Protein AF-A0A2V6ZTJ9-F1 (afdb_monomer)

pLDDT: mean 88.62, std 9.5, range [50.97, 97.69]

Mean predicted aligned error: 5.66 Å

Radius of gyration: 17.76 Å; Cα contacts (8 Å, |Δi|>4): 75; chains: 1; bounding box: 36×32×48 Å

Foldseek 3Di:
DPCVVVVVVVVVVVVVVVLVVVLVCLLVVHCVVVVVVVVVVVVVPDDVVCVVVVVVLLVCLACVNLVVVLVVVLVVCVVVVNPCSVCSVVLVVVLVVVQVCSQVNSQHADPVRDTRPPDDSSVSSVVSRD

Solvent-accessible surface area (backbone atoms only — not comparable to full-atom values): 7240 Å² total; per-residue (Å²): 136,78,60,61,64,57,55,50,49,51,50,51,51,53,51,51,52,51,51,50,52,51,45,52,37,49,50,70,55,57,61,51,68,56,57,48,50,54,51,49,54,55,59,76,64,66,52,80,82,50,48,64,56,54,51,52,53,51,52,56,31,22,69,85,43,46,49,57,51,50,53,49,51,39,51,51,30,50,76,69,68,39,80,66,35,79,47,50,64,56,50,53,51,50,52,49,50,54,49,53,49,43,22,63,74,35,46,26,69,31,101,80,74,44,70,46,47,37,67,51,67,41,59,54,50,41,68,73,70,110

Secondary structure (DSSP, 8-state):
--SHHHHHHHHHHHHHHHHHHHHHHHHTTTTHHHHHHHHHHHHHT--GGGHHHHHHHHHHTSHHHHHHHHHHHHHHHHHTT-GGGGTHHHHHHHHHHHHHHHHHHH-PPPTTS-S--SS-HHHHHHHHH-

Structure (mmCI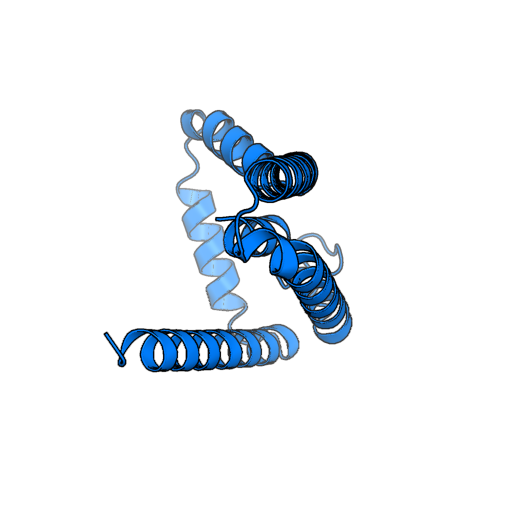F, N/CA/C/O backbone):
data_AF-A0A2V6ZTJ9-F1
#
_entry.id   AF-A0A2V6ZTJ9-F1
#
loop_
_atom_site.group_PDB
_atom_site.id
_atom_site.type_symbol
_atom_site.label_atom_id
_atom_site.label_alt_id
_atom_site.label_comp_id
_atom_site.label_asym_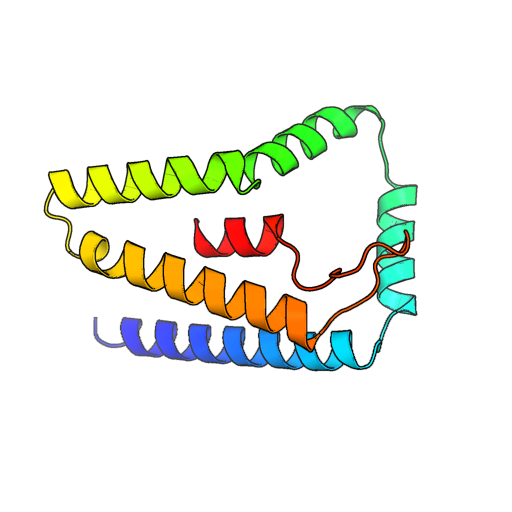id
_atom_site.label_entity_id
_atom_site.label_seq_id
_atom_site.pdbx_PDB_ins_code
_atom_site.Cartn_x
_atom_site.Cartn_y
_atom_site.Cartn_z
_atom_site.occupancy
_atom_site.B_iso_or_equiv
_atom_site.auth_seq_id
_atom_site.auth_comp_id
_atom_site.auth_asym_id
_atom_site.auth_atom_id
_atom_site.pdbx_PDB_model_num
ATOM 1 N N . MET A 1 1 ? -21.349 -17.148 16.812 1.00 50.97 1 MET A N 1
ATOM 2 C CA . MET A 1 1 ? -20.457 -16.140 16.182 1.00 50.97 1 MET A CA 1
ATOM 3 C C . MET A 1 1 ? -18.964 -16.328 16.542 1.00 50.97 1 MET A C 1
ATOM 5 O O . MET A 1 1 ? -18.275 -15.349 16.782 1.00 50.97 1 MET A O 1
ATOM 9 N N . ARG A 1 2 ? -18.419 -17.562 16.563 1.00 57.84 2 ARG A N 1
ATOM 10 C CA . ARG A 1 2 ? -17.002 -17.839 16.929 1.00 57.84 2 ARG A CA 1
ATOM 11 C C . ARG A 1 2 ? -16.065 -18.136 15.739 1.00 57.84 2 ARG A C 1
ATOM 13 O O . ARG A 1 2 ? -14.862 -18.226 15.940 1.00 57.84 2 ARG A O 1
ATOM 20 N N . ALA A 1 3 ? -16.592 -18.258 14.518 1.00 59.62 3 ALA A N 1
ATOM 21 C CA . ALA A 1 3 ? -15.801 -18.550 13.312 1.00 59.62 3 ALA A CA 1
ATOM 22 C C . ALA A 1 3 ? -15.144 -17.305 12.676 1.00 59.62 3 ALA A C 1
ATOM 24 O O . ALA A 1 3 ? -14.142 -17.421 11.978 1.00 59.62 3 ALA A O 1
ATOM 25 N N . LEU A 1 4 ? -15.679 -16.111 12.957 1.00 69.50 4 LEU A N 1
ATOM 26 C CA . LEU A 1 4 ? -15.205 -14.838 12.409 1.00 69.50 4 LEU A CA 1
ATOM 27 C C . LEU A 1 4 ? -13.710 -14.539 12.681 1.00 69.50 4 LEU A C 1
ATOM 29 O O . LEU A 1 4 ? -13.026 -14.159 11.736 1.00 69.50 4 LEU A O 1
ATOM 33 N N . PRO A 1 5 ? -13.153 -14.741 13.897 1.00 81.19 5 PRO A N 1
ATOM 34 C CA . PRO A 1 5 ? -11.735 -14.464 14.135 1.00 81.19 5 PRO A CA 1
ATOM 35 C C . PRO A 1 5 ? -10.804 -15.419 13.381 1.00 81.19 5 PRO A C 1
ATOM 37 O O . PRO A 1 5 ? -9.777 -14.982 12.877 1.00 81.19 5 PRO A O 1
ATOM 40 N N . TRP A 1 6 ? -11.163 -16.699 13.248 1.00 87.56 6 TRP A N 1
ATOM 41 C CA . TRP A 1 6 ? -10.330 -17.681 12.546 1.00 87.56 6 TRP A CA 1
ATOM 42 C C . TRP A 1 6 ? -10.299 -17.449 11.040 1.00 87.56 6 TRP A C 1
ATOM 44 O O . TRP A 1 6 ? -9.234 -17.544 10.440 1.00 87.56 6 TRP A O 1
ATOM 54 N N . ALA A 1 7 ? -11.435 -17.082 10.443 1.00 91.12 7 ALA A N 1
ATOM 55 C CA . ALA A 1 7 ? -11.490 -16.716 9.031 1.00 91.12 7 ALA A CA 1
ATOM 56 C C . ALA A 1 7 ? -10.644 -15.466 8.735 1.00 91.12 7 ALA A C 1
ATOM 58 O O . ALA A 1 7 ? -9.897 -15.448 7.760 1.00 91.12 7 ALA A O 1
ATOM 59 N N . ILE A 1 8 ? -10.709 -14.448 9.605 1.00 90.19 8 ILE A N 1
ATOM 60 C CA . ILE A 1 8 ? -9.895 -13.230 9.479 1.00 90.19 8 ILE A CA 1
ATOM 61 C C . ILE A 1 8 ? -8.406 -13.553 9.624 1.00 90.19 8 ILE A C 1
ATOM 63 O O . ILE A 1 8 ? -7.606 -13.083 8.821 1.00 90.19 8 ILE A O 1
ATOM 67 N N . LEU A 1 9 ? -8.029 -14.363 10.617 1.00 92.00 9 LEU A N 1
ATOM 68 C CA . LEU A 1 9 ? -6.637 -14.770 10.814 1.00 92.00 9 LEU A CA 1
ATOM 69 C C . LEU A 1 9 ? -6.118 -15.575 9.626 1.00 92.00 9 LEU A C 1
ATOM 71 O O . LEU A 1 9 ? -5.048 -15.266 9.119 1.00 92.00 9 LEU A O 1
ATOM 75 N N . PHE A 1 10 ? -6.890 -16.550 9.145 1.00 94.50 10 PHE A N 1
ATOM 76 C CA . PHE A 1 10 ? -6.528 -17.336 7.972 1.00 94.50 10 PHE A CA 1
ATOM 77 C C . PHE A 1 10 ? -6.318 -16.444 6.747 1.00 94.50 10 PHE A C 1
ATOM 79 O O . PHE A 1 10 ? -5.275 -16.527 6.103 1.00 94.50 10 PHE A O 1
ATOM 86 N N . LEU A 1 11 ? -7.261 -15.538 6.464 1.00 94.50 11 LEU A N 1
ATOM 87 C CA . LEU A 1 11 ? -7.134 -14.594 5.357 1.00 94.50 11 LEU A CA 1
ATOM 88 C C . LEU A 1 11 ? -5.904 -13.694 5.523 1.00 94.50 11 LEU A C 1
ATOM 90 O O . LEU A 1 11 ? -5.146 -13.519 4.573 1.00 94.50 11 LEU A O 1
ATOM 94 N N . ALA A 1 12 ? -5.664 -13.165 6.725 1.00 92.31 12 ALA A N 1
ATOM 95 C CA . ALA A 1 12 ? -4.490 -12.348 7.013 1.00 92.31 12 ALA A CA 1
ATOM 96 C C . ALA A 1 12 ? -3.185 -13.127 6.786 1.00 92.31 12 ALA A C 1
ATOM 98 O O . ALA A 1 12 ? -2.255 -12.596 6.181 1.00 92.31 12 ALA A O 1
ATOM 99 N N . THR A 1 13 ? -3.124 -14.393 7.207 1.00 95.88 13 THR A N 1
ATOM 100 C CA . THR A 1 13 ? -1.977 -15.274 6.966 1.00 95.88 13 THR A CA 1
ATOM 101 C C . THR A 1 13 ? -1.774 -15.526 5.477 1.00 95.88 13 THR A C 1
ATOM 103 O O . THR A 1 13 ? -0.657 -15.375 4.991 1.00 95.88 13 THR A O 1
ATOM 106 N N . VAL A 1 14 ? -2.834 -15.850 4.733 1.00 97.19 14 VAL A N 1
ATOM 107 C CA . VAL A 1 14 ? -2.757 -16.068 3.280 1.00 97.19 14 VAL A CA 1
ATOM 108 C C . VAL A 1 14 ? -2.273 -14.804 2.566 1.00 97.19 14 VAL A C 1
ATOM 110 O O . VAL A 1 14 ? -1.347 -14.880 1.763 1.00 97.19 14 VAL A O 1
ATOM 113 N N . CYS A 1 15 ? -2.823 -13.634 2.899 1.00 95.88 15 CYS A N 1
ATOM 114 C CA . CYS A 1 15 ? -2.391 -12.356 2.333 1.00 95.88 15 CYS A CA 1
ATOM 115 C C . CYS A 1 15 ? -0.929 -12.034 2.670 1.00 95.88 15 CYS A C 1
ATOM 117 O O . CYS A 1 15 ? -0.188 -11.581 1.800 1.00 95.88 15 CYS A O 1
ATOM 119 N N . ALA A 1 16 ? -0.493 -12.291 3.907 1.00 95.38 16 ALA A N 1
ATOM 120 C CA . ALA A 1 16 ? 0.892 -12.080 4.319 1.00 95.38 16 ALA A CA 1
ATOM 121 C C . ALA A 1 16 ? 1.855 -13.004 3.558 1.00 95.38 16 ALA A C 1
ATOM 123 O O . ALA A 1 16 ? 2.862 -12.536 3.029 1.00 95.38 16 ALA A O 1
ATOM 124 N N . LEU A 1 17 ? 1.529 -14.295 3.441 1.00 97.69 17 LEU A N 1
ATOM 125 C CA . LEU A 1 17 ? 2.331 -15.257 2.683 1.00 97.69 17 LEU A CA 1
ATOM 126 C C . LEU A 1 17 ? 2.381 -14.904 1.194 1.00 97.69 17 LEU A C 1
ATOM 128 O O . LEU A 1 17 ? 3.457 -14.926 0.601 1.00 97.69 17 LEU A O 1
ATOM 132 N N . ALA A 1 18 ? 1.249 -14.515 0.602 1.00 96.81 18 ALA A N 1
ATOM 133 C CA . ALA A 1 18 ? 1.195 -14.059 -0.783 1.00 96.81 18 ALA A CA 1
ATOM 134 C C . ALA A 1 18 ? 2.055 -12.804 -0.997 1.00 96.81 18 ALA A C 1
ATOM 136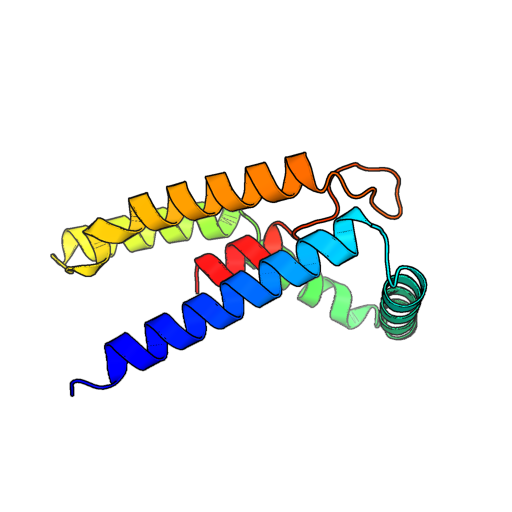 O O . ALA A 1 18 ? 2.814 -12.734 -1.961 1.00 96.81 18 ALA A O 1
ATOM 137 N N . PHE A 1 19 ? 1.998 -11.835 -0.078 1.00 95.81 19 PHE A N 1
ATOM 138 C CA . PHE A 1 19 ? 2.834 -10.637 -0.137 1.00 95.81 19 PHE A CA 1
ATOM 139 C C . PHE A 1 19 ? 4.329 -10.971 -0.055 1.00 95.81 19 PHE A C 1
ATOM 141 O O . PHE A 1 19 ? 5.117 -10.425 -0.827 1.00 95.81 19 PHE A O 1
ATOM 148 N N . LEU A 1 20 ? 4.723 -11.890 0.833 1.00 96.06 20 LEU A N 1
ATOM 149 C CA . LEU A 1 20 ? 6.109 -12.354 0.938 1.00 96.06 20 LEU A CA 1
ATOM 150 C C . LEU A 1 20 ? 6.564 -13.072 -0.335 1.00 96.06 20 LEU A C 1
ATOM 152 O O . LEU A 1 20 ? 7.637 -12.764 -0.847 1.00 96.06 20 LEU A O 1
ATOM 156 N N . ALA A 1 21 ? 5.741 -13.969 -0.884 1.00 95.69 21 ALA A N 1
ATOM 157 C CA . ALA A 1 21 ? 6.038 -14.662 -2.135 1.00 95.69 21 ALA A CA 1
ATOM 158 C C . ALA A 1 21 ? 6.228 -13.670 -3.295 1.00 95.69 21 ALA A C 1
ATOM 160 O O . ALA A 1 21 ? 7.227 -13.739 -4.009 1.00 95.69 21 ALA A O 1
ATOM 161 N N . LEU A 1 22 ? 5.332 -12.686 -3.434 1.00 93.25 22 LEU A N 1
ATOM 162 C CA . LEU A 1 22 ? 5.472 -11.608 -4.418 1.00 93.25 22 LEU A CA 1
ATOM 163 C C . LEU A 1 22 ? 6.726 -10.758 -4.171 1.00 93.25 22 LEU A C 1
ATOM 165 O O . LEU A 1 22 ? 7.382 -10.357 -5.128 1.00 93.25 22 LEU A O 1
ATOM 169 N N . GLY A 1 23 ? 7.089 -10.514 -2.910 1.00 93.25 23 GLY A N 1
ATOM 170 C CA . GLY A 1 23 ? 8.328 -9.833 -2.539 1.00 93.25 23 GLY A CA 1
ATOM 171 C C . GLY A 1 23 ? 9.577 -10.596 -2.987 1.00 93.25 23 GLY A C 1
ATOM 172 O O . GLY A 1 23 ? 10.478 -9.994 -3.566 1.00 93.25 23 GLY A O 1
ATOM 173 N N . VAL A 1 24 ? 9.609 -11.919 -2.793 1.00 93.50 24 VAL A N 1
ATOM 174 C CA . VAL A 1 24 ? 10.699 -12.793 -3.263 1.00 93.50 24 VAL A CA 1
ATOM 175 C C . VAL A 1 24 ? 10.784 -12.786 -4.789 1.00 93.50 24 VAL A C 1
ATOM 177 O O . VAL A 1 24 ? 11.875 -12.630 -5.337 1.00 93.50 24 VAL A O 1
ATOM 180 N N . LEU A 1 25 ? 9.651 -12.902 -5.486 1.00 91.69 25 LEU A N 1
ATOM 181 C CA . LEU A 1 25 ? 9.614 -12.838 -6.951 1.00 91.69 25 LEU A CA 1
ATOM 182 C C . LEU A 1 25 ? 10.110 -11.481 -7.469 1.00 91.69 25 LEU A C 1
ATOM 184 O O . LEU A 1 25 ? 10.927 -11.433 -8.388 1.00 91.69 25 LEU A O 1
ATOM 188 N N . ALA A 1 26 ? 9.678 -10.386 -6.837 1.00 89.44 26 ALA A N 1
ATOM 189 C CA . ALA A 1 26 ? 10.087 -9.032 -7.189 1.00 89.44 26 ALA A CA 1
ATOM 190 C C . ALA A 1 26 ? 11.577 -8.770 -6.918 1.00 89.44 26 ALA A C 1
ATOM 192 O O . ALA A 1 26 ? 12.223 -8.098 -7.723 1.00 89.44 26 ALA A O 1
ATOM 193 N N . PHE A 1 27 ? 12.122 -9.297 -5.815 1.00 88.56 27 PHE A N 1
ATOM 194 C CA . PHE A 1 27 ? 13.544 -9.195 -5.473 1.00 88.56 27 PHE A CA 1
ATOM 195 C C . PHE A 1 27 ? 14.416 -9.927 -6.496 1.00 88.56 27 PHE A C 1
ATOM 197 O O . PHE A 1 27 ? 15.381 -9.365 -7.002 1.00 88.56 27 PHE A O 1
ATOM 204 N N . ASN A 1 28 ? 14.024 -11.148 -6.865 1.00 88.62 28 ASN A N 1
ATOM 205 C CA . ASN A 1 28 ? 14.742 -11.960 -7.849 1.00 88.62 28 ASN A CA 1
ATOM 206 C C . ASN A 1 28 ? 14.414 -11.595 -9.305 1.00 88.62 28 ASN A C 1
ATOM 208 O O . ASN A 1 28 ? 14.807 -12.324 -10.210 1.00 88.62 28 ASN A O 1
ATOM 212 N N . GLN A 1 29 ? 13.647 -10.527 -9.535 1.00 82.56 29 GLN A N 1
ATOM 213 C CA . GLN A 1 29 ? 13.258 -10.043 -10.863 1.00 82.56 29 GLN A CA 1
ATOM 214 C C . GLN A 1 29 ? 12.586 -11.094 -11.765 1.00 82.56 29 GLN A C 1
ATOM 216 O O . GLN A 1 29 ? 12.621 -10.997 -12.991 1.00 82.56 29 GLN A O 1
ATOM 221 N N . HIS A 1 30 ? 11.937 -12.093 -11.165 1.00 75.88 30 HIS A N 1
ATOM 222 C CA . HIS A 1 30 ? 11.189 -13.085 -11.926 1.00 75.88 30 HIS A CA 1
ATOM 223 C C . HIS A 1 30 ? 9.964 -12.430 -12.571 1.00 75.88 30 HIS A C 1
ATOM 225 O O . HIS A 1 30 ? 9.378 -11.502 -12.012 1.00 75.88 30 HIS A O 1
ATOM 231 N N . PHE A 1 31 ? 9.567 -12.940 -13.740 1.00 78.06 31 PHE A N 1
ATOM 232 C CA . PHE A 1 31 ? 8.379 -12.498 -14.479 1.00 78.06 31 PHE A CA 1
ATOM 233 C C . PHE A 1 31 ? 8.408 -11.046 -14.980 1.00 78.06 31 PHE A C 1
ATOM 235 O O . PHE A 1 31 ? 7.354 -10.481 -15.265 1.0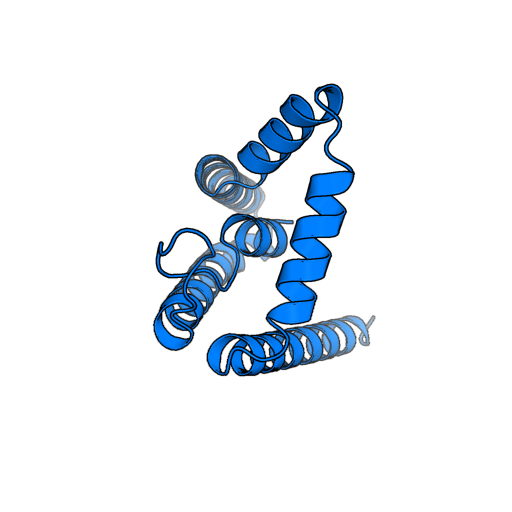0 78.06 31 PHE A O 1
ATOM 242 N N . PHE A 1 32 ? 9.587 -10.439 -15.151 1.00 80.81 32 PHE A N 1
ATOM 243 C CA . PHE A 1 32 ? 9.684 -9.100 -15.746 1.00 80.81 32 PHE A CA 1
ATOM 244 C C . PHE A 1 32 ? 9.033 -9.028 -17.132 1.00 80.81 32 PHE A C 1
ATOM 246 O O . PHE A 1 32 ? 8.367 -8.041 -17.426 1.00 80.81 32 PHE A O 1
ATOM 253 N N . ASP A 1 33 ? 9.128 -10.084 -17.938 1.00 80.88 33 ASP A N 1
ATOM 254 C CA . ASP A 1 33 ? 8.458 -10.144 -19.241 1.00 80.88 33 ASP A CA 1
ATOM 255 C C . ASP A 1 33 ? 6.930 -10.098 -19.111 1.00 80.88 33 ASP A C 1
ATOM 257 O O . ASP A 1 33 ? 6.259 -9.424 -19.892 1.00 80.88 33 ASP A O 1
ATOM 261 N N . LEU A 1 34 ? 6.367 -10.743 -18.081 1.00 84.00 34 LEU A N 1
ATOM 262 C CA . LEU A 1 34 ? 4.936 -10.648 -17.790 1.00 84.00 34 LEU A CA 1
ATOM 263 C C . LEU A 1 34 ? 4.567 -9.238 -17.318 1.00 84.00 34 LEU A C 1
ATOM 265 O O . LEU A 1 34 ? 3.598 -8.676 -17.823 1.00 84.00 34 LEU A O 1
ATOM 269 N N . ASP A 1 35 ? 5.358 -8.633 -16.428 1.00 84.12 35 ASP A N 1
ATOM 270 C CA . ASP A 1 35 ? 5.176 -7.242 -15.991 1.00 84.12 35 ASP A CA 1
ATOM 271 C C . ASP A 1 35 ? 5.211 -6.263 -17.177 1.00 84.12 35 ASP A C 1
ATOM 273 O O . ASP A 1 35 ? 4.389 -5.344 -17.253 1.00 84.12 35 ASP A O 1
ATOM 277 N N . HIS A 1 36 ? 6.142 -6.460 -18.114 1.00 83.44 36 HIS A N 1
ATOM 278 C CA . HIS A 1 36 ? 6.259 -5.666 -19.334 1.00 83.44 36 HIS A CA 1
ATOM 279 C C . HIS A 1 36 ? 5.069 -5.894 -20.265 1.00 83.44 36 HIS A C 1
ATOM 281 O O . HIS A 1 36 ? 4.453 -4.922 -20.691 1.00 83.44 36 HIS A O 1
ATOM 287 N N . SER A 1 37 ? 4.661 -7.146 -20.487 1.00 86.38 37 SER A N 1
ATOM 288 C CA . SER A 1 37 ? 3.487 -7.461 -21.309 1.00 86.38 37 SER A CA 1
ATOM 289 C C . SER A 1 37 ? 2.198 -6.856 -20.741 1.00 86.38 37 SER A C 1
ATOM 291 O O . SER A 1 37 ? 1.403 -6.273 -21.477 1.00 86.38 37 SER A O 1
ATOM 293 N N . ALA A 1 38 ? 2.015 -6.902 -19.417 1.00 86.56 38 ALA A N 1
ATOM 294 C CA . ALA A 1 38 ? 0.884 -6.281 -18.743 1.00 86.56 38 ALA A CA 1
ATOM 295 C C . ALA A 1 38 ? 0.940 -4.752 -18.874 1.00 86.56 38 ALA A C 1
ATOM 297 O O . ALA A 1 38 ? -0.082 -4.111 -19.129 1.00 86.56 38 ALA A O 1
ATOM 298 N N . HIS A 1 39 ? 2.131 -4.158 -18.743 1.00 85.69 39 HIS A N 1
ATOM 299 C CA . HIS A 1 39 ? 2.331 -2.728 -18.962 1.00 85.69 39 HIS A CA 1
ATOM 300 C C . HIS A 1 39 ? 1.973 -2.311 -20.392 1.00 85.69 39 HIS A C 1
ATOM 302 O O . HIS A 1 39 ? 1.275 -1.312 -20.580 1.00 85.69 39 HIS A O 1
ATOM 308 N N . ASP A 1 40 ? 2.413 -3.081 -21.382 1.00 87.38 40 ASP A N 1
ATOM 309 C CA . ASP A 1 40 ? 2.190 -2.802 -22.797 1.00 87.38 40 ASP A CA 1
ATOM 310 C C . ASP A 1 40 ? 0.726 -2.997 -23.184 1.00 87.38 40 ASP A C 1
ATOM 312 O O . ASP A 1 40 ? 0.166 -2.156 -23.885 1.00 87.38 40 ASP A O 1
ATOM 316 N N . MET A 1 41 ? 0.057 -4.017 -22.640 1.00 87.19 41 MET A N 1
ATOM 317 C CA . MET A 1 41 ? -1.381 -4.221 -22.822 1.00 87.19 41 MET A CA 1
ATOM 318 C C . MET A 1 41 ? -2.191 -3.041 -22.269 1.00 87.19 41 MET A C 1
ATOM 320 O O . MET A 1 41 ? -3.087 -2.526 -22.941 1.00 87.19 41 MET A O 1
ATOM 324 N N . VAL A 1 42 ? -1.845 -2.548 -21.074 1.00 86.12 42 VAL A N 1
ATOM 325 C CA . VAL A 1 42 ? -2.482 -1.349 -20.507 1.00 86.12 42 VAL A CA 1
ATOM 326 C C . VAL A 1 42 ? -2.176 -0.115 -21.356 1.00 86.12 42 VAL A C 1
ATOM 328 O O . VAL A 1 42 ? -3.064 0.711 -21.558 1.00 86.12 42 VAL A O 1
ATOM 331 N N . ARG A 1 43 ? -0.951 0.020 -21.887 1.00 84.38 43 ARG A N 1
ATOM 332 C CA . ARG A 1 43 ? -0.583 1.133 -22.776 1.00 84.38 43 ARG A CA 1
ATOM 333 C C . ARG A 1 43 ? -1.327 1.113 -24.104 1.00 84.38 43 ARG A C 1
ATOM 335 O O . ARG A 1 43 ? -1.734 2.178 -24.565 1.00 84.38 43 ARG A O 1
ATOM 342 N N . ALA A 1 44 ? -1.517 -0.063 -24.691 1.00 83.31 44 ALA A N 1
ATOM 343 C CA . ALA A 1 44 ? -2.249 -0.238 -25.939 1.00 83.31 44 ALA A CA 1
ATOM 344 C C . ALA A 1 44 ? -3.722 0.186 -25.801 1.00 83.31 44 ALA A C 1
ATOM 346 O O . ALA A 1 44 ? -4.308 0.691 -26.753 1.00 83.31 44 ALA A O 1
ATOM 347 N N . GLY A 1 45 ? -4.300 0.047 -24.603 1.00 77.69 45 GLY A N 1
ATOM 348 C CA . GLY A 1 45 ? -5.670 0.454 -24.285 1.00 77.69 45 GLY A CA 1
ATOM 349 C C . GLY A 1 45 ? -5.829 1.870 -23.716 1.00 77.69 45 GLY A C 1
ATOM 350 O O . GLY A 1 45 ? -6.881 2.166 -23.147 1.00 77.69 45 GLY A O 1
ATOM 351 N N . ILE A 1 46 ? -4.820 2.753 -23.793 1.00 78.81 46 ILE A N 1
ATOM 352 C CA . ILE A 1 46 ? -4.951 4.118 -23.252 1.00 78.81 46 ILE A CA 1
ATOM 353 C C . ILE A 1 46 ? -5.902 4.941 -24.126 1.00 78.81 46 ILE A C 1
ATOM 355 O O . ILE A 1 46 ? -5.513 5.494 -25.152 1.00 78.81 4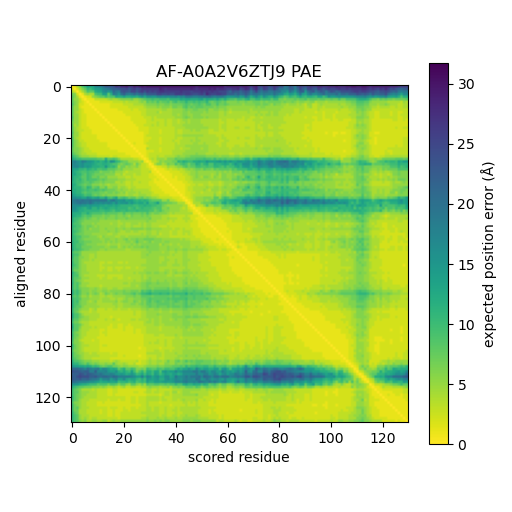6 ILE A O 1
ATOM 359 N N . TYR A 1 47 ? -7.126 5.125 -23.640 1.00 83.56 47 TYR A N 1
ATOM 360 C CA . TYR A 1 47 ? -8.060 6.120 -24.160 1.00 83.56 47 TYR A CA 1
ATOM 361 C C . TYR A 1 47 ? -7.774 7.489 -23.522 1.00 83.56 47 TYR A C 1
ATOM 363 O O . TYR A 1 47 ? -7.832 7.609 -22.290 1.00 83.56 47 TYR A O 1
ATOM 371 N N . PRO A 1 48 ? -7.484 8.549 -24.304 1.00 84.44 48 PRO A N 1
ATOM 372 C CA . PRO A 1 48 ? -7.223 9.892 -23.777 1.00 84.44 48 PRO A CA 1
ATOM 373 C C 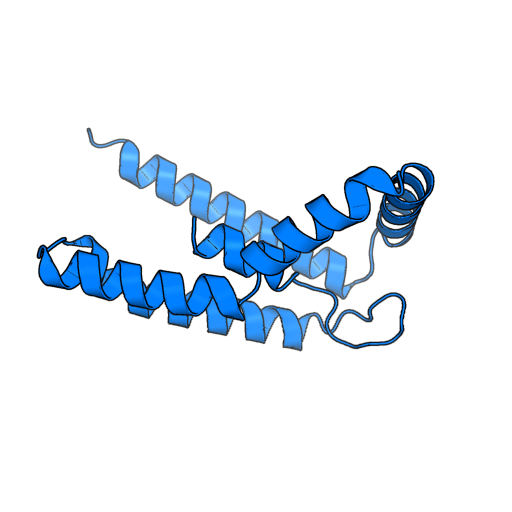. PRO A 1 48 ? -8.311 10.409 -22.825 1.00 84.44 48 PRO A C 1
ATOM 375 O O . PRO A 1 48 ? -8.007 11.109 -21.861 1.00 84.44 48 PRO A O 1
ATOM 378 N N . GLN A 1 49 ? -9.561 10.003 -23.049 1.00 88.94 49 GLN A N 1
ATOM 379 C CA . GLN A 1 49 ? -10.738 10.372 -22.265 1.00 88.94 49 GLN A CA 1
ATOM 380 C C . GLN A 1 49 ? -10.727 9.775 -20.848 1.00 88.94 49 GLN A C 1
ATOM 382 O O . GLN A 1 49 ? -11.273 10.377 -19.928 1.00 88.94 49 GLN A O 1
ATOM 387 N N . LEU A 1 50 ? -10.080 8.621 -20.638 1.00 87.56 50 LEU A N 1
ATOM 388 C CA . LEU A 1 50 ? -9.976 7.977 -19.320 1.00 87.56 50 LEU A CA 1
ATOM 389 C C . LEU A 1 50 ? -8.819 8.530 -18.482 1.00 87.56 50 LEU A C 1
ATOM 391 O O . LEU A 1 50 ? -8.772 8.318 -17.269 1.00 87.56 50 LEU A O 1
ATOM 395 N N . ARG A 1 51 ? -7.883 9.262 -19.099 1.00 88.06 51 ARG A N 1
ATOM 396 C CA . ARG A 1 51 ? -6.704 9.799 -18.409 1.00 88.06 51 ARG A CA 1
ATOM 397 C C . ARG A 1 51 ? -7.067 10.700 -17.218 1.00 88.06 51 ARG A C 1
ATOM 399 O O . ARG A 1 51 ? -6.493 10.466 -16.153 1.00 88.06 51 ARG A O 1
ATOM 406 N N . PRO A 1 52 ? -7.991 11.678 -17.327 1.00 91.62 52 PRO A N 1
ATOM 407 C CA . PRO A 1 52 ? -8.357 12.526 -16.192 1.00 91.62 52 PRO A CA 1
ATOM 408 C C . PRO A 1 52 ? -8.950 11.719 -15.032 1.00 91.62 52 PRO A C 1
ATOM 410 O O . PRO A 1 52 ? -8.580 11.941 -13.880 1.00 91.62 52 PRO A O 1
ATOM 413 N N . LEU A 1 53 ? -9.801 10.733 -15.335 1.00 91.50 53 LEU A N 1
ATOM 414 C CA . LEU A 1 53 ? -10.401 9.852 -14.332 1.00 91.50 53 LEU A CA 1
ATOM 415 C C . LEU A 1 53 ? -9.334 9.024 -13.604 1.00 91.50 53 LEU A C 1
ATOM 417 O O . LEU A 1 53 ? -9.282 9.026 -12.378 1.00 91.50 53 LEU A O 1
ATOM 421 N N . MET A 1 54 ? -8.433 8.369 -14.340 1.00 90.19 54 MET A N 1
ATOM 422 C CA . MET A 1 54 ? -7.353 7.569 -13.747 1.00 90.19 54 MET A CA 1
ATOM 423 C C . MET A 1 54 ? -6.397 8.418 -12.899 1.00 90.19 54 MET A C 1
ATOM 425 O O . MET A 1 54 ? -5.927 7.976 -11.848 1.00 90.19 54 MET A O 1
ATOM 429 N N . GLN A 1 55 ? -6.130 9.659 -13.315 1.00 90.50 55 GLN A N 1
ATOM 430 C CA . GLN A 1 55 ? -5.346 10.609 -12.526 1.00 90.50 55 GLN A CA 1
ATOM 431 C C . GLN A 1 55 ? -6.076 11.031 -11.248 1.00 90.50 55 GLN A C 1
ATOM 433 O O . GLN A 1 55 ? -5.445 11.102 -10.195 1.00 90.50 55 GLN A O 1
ATOM 438 N N . ALA A 1 56 ? -7.386 11.277 -11.314 1.00 91.56 56 ALA A N 1
ATOM 439 C CA . ALA A 1 56 ? -8.194 11.590 -10.140 1.00 91.56 56 ALA A CA 1
ATOM 440 C C . ALA A 1 56 ? -8.190 10.426 -9.138 1.00 91.56 56 ALA A C 1
ATOM 442 O O . ALA A 1 56 ? -7.875 10.632 -7.967 1.00 91.56 56 ALA A O 1
ATOM 443 N N . LEU A 1 57 ? -8.419 9.196 -9.608 1.00 90.31 57 LEU A N 1
ATOM 444 C CA . LEU A 1 57 ? -8.352 7.990 -8.775 1.00 90.31 57 LEU A CA 1
ATOM 445 C C . LEU A 1 57 ? -6.963 7.803 -8.150 1.00 90.31 57 LEU A C 1
ATOM 447 O O . LEU A 1 57 ? -6.850 7.525 -6.958 1.00 90.31 57 LEU A O 1
ATOM 451 N N . SER A 1 58 ? -5.899 8.042 -8.922 1.00 90.25 58 SER A N 1
ATOM 452 C CA . SER A 1 58 ? -4.524 7.987 -8.409 1.00 90.25 58 SER A CA 1
ATOM 453 C C . SER A 1 58 ? -4.284 9.020 -7.303 1.00 90.25 58 SER A C 1
ATOM 455 O O . SER A 1 58 ? -3.643 8.709 -6.306 1.00 90.25 58 SER A O 1
ATOM 457 N N . ARG A 1 59 ? -4.821 10.241 -7.435 1.00 91.69 59 ARG A N 1
ATOM 458 C CA . ARG A 1 59 ? -4.713 11.278 -6.394 1.00 91.69 59 ARG A CA 1
ATOM 459 C C . ARG A 1 59 ? -5.479 10.897 -5.129 1.00 91.69 59 ARG A C 1
ATOM 461 O O . ARG A 1 59 ? -4.952 11.102 -4.039 1.00 91.69 59 ARG A O 1
ATOM 468 N N . ILE A 1 60 ? -6.672 10.317 -5.262 1.00 90.31 60 ILE A N 1
ATOM 469 C CA . ILE A 1 60 ? -7.474 9.846 -4.120 1.00 90.31 60 ILE A CA 1
ATOM 470 C C . ILE A 1 60 ? -6.728 8.750 -3.351 1.00 90.31 60 ILE A C 1
ATOM 472 O O . ILE A 1 60 ? -6.673 8.791 -2.128 1.00 90.31 60 ILE A O 1
ATOM 476 N N . GLY A 1 61 ? -6.083 7.820 -4.059 1.00 87.62 61 GLY A N 1
ATOM 477 C CA . GLY A 1 61 ? -5.253 6.777 -3.448 1.00 87.62 61 GLY A CA 1
ATOM 478 C C . GLY A 1 61 ? -3.881 7.253 -2.955 1.00 87.62 61 GLY A C 1
ATOM 479 O O . GLY A 1 61 ? -3.046 6.428 -2.588 1.00 87.62 61 GLY A O 1
ATOM 480 N N . SER A 1 62 ? -3.584 8.554 -3.002 1.00 91.62 62 SER A N 1
ATOM 481 C CA . SER A 1 62 ? -2.278 9.074 -2.594 1.00 91.62 62 SER A CA 1
ATOM 482 C C . SER A 1 62 ? -2.176 9.222 -1.079 1.00 91.62 62 SER A C 1
ATOM 484 O O . SER A 1 62 ? -3.158 9.507 -0.394 1.00 91.62 62 SER A O 1
ATOM 486 N N . GLY A 1 63 ? -0.955 9.116 -0.548 1.00 87.62 63 GLY A N 1
ATOM 487 C CA . GLY A 1 63 ? -0.699 9.352 0.876 1.00 87.62 63 GLY A CA 1
ATOM 488 C C . GLY A 1 63 ? -1.127 10.748 1.346 1.00 87.62 63 GLY A C 1
ATOM 489 O O . GLY A 1 63 ? -1.543 10.897 2.490 1.00 87.62 63 GLY A O 1
ATOM 490 N N . TYR A 1 64 ? -1.114 11.750 0.457 1.00 91.25 64 TYR A N 1
ATOM 491 C CA . TYR A 1 64 ? -1.586 13.105 0.759 1.00 91.25 64 TYR A CA 1
ATOM 492 C C . TYR A 1 64 ? -3.085 13.174 1.061 1.00 91.25 64 TYR A C 1
ATOM 494 O O . TYR A 1 64 ? -3.507 14.073 1.777 1.00 91.25 64 TYR A O 1
ATOM 502 N N . VAL A 1 65 ? -3.882 12.244 0.529 1.00 93.94 65 VAL A N 1
ATOM 503 C CA . VAL A 1 65 ? -5.330 12.171 0.772 1.00 93.94 65 VAL A CA 1
ATOM 504 C C . VAL A 1 65 ? -5.637 11.150 1.862 1.00 93.94 65 VAL A C 1
ATOM 506 O O . VAL A 1 65 ? -6.344 11.456 2.821 1.00 93.94 65 VAL A O 1
ATOM 509 N N . LEU A 1 66 ? -5.059 9.952 1.762 1.00 93.12 66 LEU A N 1
ATOM 510 C CA . LEU A 1 66 ? -5.349 8.860 2.689 1.00 93.12 66 LEU A CA 1
ATOM 511 C C . LEU A 1 66 ? -4.848 9.143 4.111 1.00 93.12 66 LEU A C 1
ATOM 513 O O . LEU A 1 66 ? -5.517 8.770 5.073 1.00 93.12 66 LEU A O 1
ATOM 517 N N . MET A 1 67 ? -3.714 9.834 4.282 1.00 93.06 67 MET A N 1
ATOM 518 C CA . MET A 1 67 ? -3.183 10.115 5.620 1.00 93.06 67 MET A CA 1
ATOM 519 C C . MET A 1 67 ? -4.085 11.083 6.412 1.00 93.06 67 MET A C 1
ATOM 521 O O . MET A 1 67 ? -4.491 10.718 7.519 1.00 93.06 67 MET A O 1
ATOM 525 N N . PRO A 1 68 ? -4.499 12.254 5.876 1.00 95.06 68 PRO A N 1
ATOM 526 C CA . PRO A 1 68 ? -5.495 13.099 6.538 1.00 95.06 68 PRO A CA 1
ATOM 527 C C . PRO A 1 68 ? -6.815 12.381 6.820 1.00 95.06 68 PRO A C 1
ATOM 529 O O . PRO A 1 68 ? -7.359 12.525 7.914 1.00 95.06 68 PRO A O 1
ATOM 532 N N . LEU A 1 69 ? -7.314 11.572 5.878 1.00 95.19 69 LEU A N 1
ATOM 533 C CA . LEU A 1 69 ? -8.540 10.801 6.090 1.00 95.19 69 LEU A CA 1
ATOM 534 C C . LEU A 1 69 ? -8.388 9.777 7.219 1.00 95.19 69 LEU A C 1
ATOM 536 O O . LEU A 1 69 ? -9.312 9.610 8.011 1.00 95.19 69 LEU A O 1
ATOM 540 N N . THR A 1 70 ? -7.224 9.137 7.352 1.00 94.06 70 THR A N 1
ATOM 541 C CA . THR A 1 70 ? -6.965 8.200 8.456 1.00 94.06 70 THR A CA 1
ATOM 542 C C . THR A 1 70 ? -6.939 8.922 9.799 1.00 94.06 70 THR A C 1
ATOM 544 O O . THR A 1 70 ? -7.505 8.434 10.777 1.00 94.06 70 THR A O 1
ATOM 547 N N . ILE A 1 71 ? -6.325 10.108 9.854 1.00 95.56 71 ILE A N 1
ATOM 548 C CA . ILE A 1 71 ? -6.303 10.951 11.058 1.00 95.56 71 ILE A CA 1
ATOM 549 C C . ILE A 1 71 ? -7.72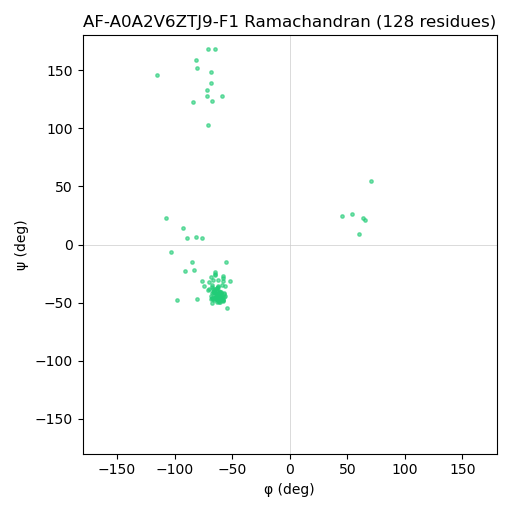6 11.383 11.434 1.00 95.56 71 ILE A C 1
ATOM 551 O O . ILE A 1 71 ? -8.107 11.305 12.603 1.00 95.56 71 ILE A O 1
ATOM 555 N N . LEU A 1 72 ? -8.532 11.786 10.449 1.00 96.25 72 LEU A N 1
ATOM 556 C CA . LEU A 1 72 ? -9.929 12.156 10.655 1.00 96.25 72 LEU A CA 1
ATOM 557 C C . LEU A 1 72 ? -10.760 10.963 11.147 1.00 96.25 72 LEU A C 1
ATOM 559 O O . LEU A 1 72 ? -11.483 11.092 12.133 1.00 96.25 72 LEU A O 1
ATOM 563 N N . ALA A 1 73 ? -10.623 9.795 10.513 1.00 94.69 73 ALA A N 1
ATOM 564 C CA . ALA A 1 73 ? -11.302 8.567 10.918 1.00 94.69 73 ALA A CA 1
ATOM 565 C C . ALA A 1 73 ? -10.930 8.177 12.353 1.00 94.69 73 ALA A C 1
ATOM 567 O O . ALA A 1 73 ? -11.800 7.891 13.172 1.00 94.69 73 ALA A O 1
ATOM 568 N N . TYR A 1 74 ? -9.644 8.242 12.692 1.00 96.56 74 TYR A N 1
ATOM 569 C CA . TYR A 1 74 ? -9.164 8.018 14.048 1.00 96.56 74 TYR A CA 1
ATOM 570 C C . TYR A 1 74 ? -9.786 8.977 15.068 1.00 96.56 74 TYR A C 1
ATOM 572 O O . TYR A 1 74 ? -10.260 8.535 16.118 1.00 96.56 74 TYR A O 1
ATOM 580 N N . TRP A 1 75 ? -9.800 10.277 14.764 1.00 97.56 75 TRP A N 1
ATOM 581 C CA . TRP A 1 75 ? -10.383 11.296 15.630 1.00 97.56 75 TRP A CA 1
ATOM 582 C C . TRP A 1 75 ? -11.888 11.081 15.836 1.00 97.56 75 TRP A C 1
ATOM 584 O O . TRP A 1 75 ? -12.356 11.101 16.975 1.00 97.56 75 TRP A O 1
ATOM 594 N N . LEU A 1 76 ? -12.638 10.790 14.768 1.00 97.62 76 LEU A N 1
ATOM 595 C CA . LEU A 1 76 ? -14.068 10.480 14.839 1.00 97.62 76 LEU A CA 1
ATOM 596 C C . LEU A 1 76 ? -14.329 9.220 15.674 1.00 97.62 76 LEU A C 1
ATOM 598 O O . LEU A 1 76 ? -15.150 9.246 16.591 1.00 97.62 76 LEU A O 1
ATOM 602 N N . LEU A 1 77 ? -13.589 8.135 15.427 1.00 97.00 77 LEU A N 1
ATOM 603 C CA . LEU A 1 77 ? -13.717 6.892 16.193 1.00 97.00 77 LEU A CA 1
ATOM 604 C C . LEU A 1 77 ? -13.425 7.113 17.682 1.00 97.00 77 LEU A C 1
ATOM 606 O O . LEU A 1 77 ? -14.145 6.586 18.530 1.00 97.00 77 LEU A O 1
ATOM 610 N N . ARG A 1 78 ? -12.400 7.913 18.009 1.00 96.81 78 ARG A N 1
ATOM 611 C CA . ARG A 1 78 ? -12.095 8.306 19.393 1.00 96.81 78 ARG A CA 1
ATOM 612 C C . ARG A 1 78 ? -13.238 9.101 20.017 1.00 96.81 78 ARG A C 1
ATOM 614 O O . ARG A 1 78 ? -13.655 8.773 21.124 1.00 96.81 78 ARG A O 1
ATOM 621 N N . ARG A 1 79 ? -13.744 10.120 19.316 1.00 97.19 79 ARG A N 1
ATOM 622 C CA . ARG A 1 79 ? -14.820 10.998 19.801 1.00 97.19 79 ARG A CA 1
ATOM 623 C C . ARG A 1 79 ? -16.096 10.217 20.122 1.00 97.19 79 ARG A C 1
ATOM 625 O O . ARG A 1 79 ? -16.782 10.549 21.080 1.00 97.19 79 ARG A O 1
ATOM 632 N N . HIS A 1 80 ? -16.382 9.167 19.356 1.00 96.81 80 HIS A N 1
ATOM 633 C CA . HIS A 1 80 ? -17.534 8.290 19.568 1.00 96.81 80 HIS A CA 1
ATOM 634 C C . HIS A 1 80 ? -17.260 7.096 20.500 1.00 96.81 80 HIS A C 1
ATOM 636 O O . HIS A 1 80 ? -18.119 6.231 20.646 1.00 96.81 80 HIS A O 1
ATOM 642 N N . GLY A 1 81 ? -16.078 7.003 21.123 1.00 95.25 81 GLY A N 1
ATOM 643 C CA . GLY A 1 81 ? -15.739 5.901 22.033 1.00 95.25 81 GLY A CA 1
ATOM 644 C C . GLY A 1 81 ? -15.650 4.528 21.351 1.00 95.25 81 GLY A C 1
ATOM 645 O O . GLY A 1 81 ? -15.764 3.492 22.010 1.00 95.25 81 GLY A O 1
ATOM 646 N N . HIS A 1 82 ? -15.455 4.489 20.030 1.00 96.25 82 HIS A N 1
ATOM 647 C CA . HIS A 1 82 ? -15.450 3.244 19.274 1.00 96.25 82 HIS A CA 1
ATOM 648 C C . HIS A 1 82 ? -14.185 2.429 19.573 1.00 96.25 82 HIS A C 1
ATOM 650 O O . HIS A 1 82 ? -13.058 2.905 19.420 1.00 96.25 82 HIS A O 1
ATOM 656 N N . ARG A 1 83 ? -14.351 1.150 19.938 1.00 93.50 83 ARG A N 1
ATOM 657 C CA . ARG A 1 83 ? -13.244 0.267 20.366 1.00 93.50 83 ARG A CA 1
ATOM 658 C C . ARG A 1 83 ? -12.135 0.114 19.322 1.00 93.50 83 ARG A C 1
ATOM 660 O O . ARG A 1 83 ? -10.992 -0.135 19.691 1.00 93.50 83 ARG A O 1
ATOM 667 N N . ALA A 1 84 ? -12.458 0.269 18.037 1.00 91.25 84 ALA A N 1
ATOM 668 C CA . ALA A 1 84 ? -11.482 0.185 16.948 1.00 91.25 84 ALA A CA 1
ATOM 669 C C . ALA A 1 84 ? -10.421 1.298 16.992 1.00 91.25 84 ALA A C 1
ATOM 671 O O . ALA A 1 84 ? -9.304 1.085 16.528 1.00 91.25 84 ALA A O 1
ATOM 672 N N . ALA A 1 85 ? -10.724 2.452 17.600 1.00 94.81 85 ALA A N 1
ATOM 673 C CA . ALA A 1 85 ? -9.831 3.608 17.588 1.00 94.81 85 ALA A CA 1
ATOM 674 C C . ALA A 1 85 ? -8.447 3.305 18.187 1.00 94.81 85 ALA A C 1
ATOM 676 O O . ALA A 1 85 ? -7.445 3.851 17.735 1.00 94.81 85 ALA A O 1
ATOM 677 N N . ARG A 1 86 ? -8.370 2.395 19.170 1.00 94.88 86 ARG A N 1
ATOM 678 C CA . ARG A 1 86 ? -7.101 2.005 19.811 1.00 94.88 86 ARG A CA 1
ATOM 679 C C . ARG A 1 86 ? -6.128 1.297 18.863 1.00 94.88 86 ARG A C 1
ATOM 681 O O . ARG A 1 86 ? -4.932 1.309 19.118 1.00 94.88 86 ARG A O 1
ATOM 688 N N . TRP A 1 87 ? -6.635 0.683 17.794 1.00 93.75 87 TRP A N 1
ATOM 689 C CA . TRP A 1 87 ? -5.837 -0.109 16.858 1.00 93.75 87 TRP A CA 1
ATOM 690 C C . TRP A 1 87 ? -5.296 0.712 15.687 1.00 93.75 87 TRP A C 1
ATOM 692 O O . TRP A 1 87 ? -4.278 0.337 15.114 1.00 93.75 87 TRP A O 1
ATOM 702 N N . VAL A 1 88 ? -5.924 1.848 15.363 1.00 94.19 88 VAL A N 1
ATOM 703 C CA . VAL A 1 88 ? -5.549 2.677 14.204 1.00 94.19 88 VAL A CA 1
ATOM 704 C C . VAL A 1 88 ? -4.078 3.128 14.240 1.00 94.19 88 VAL A C 1
ATOM 706 O O . VAL A 1 88 ? -3.406 2.972 13.222 1.00 94.19 88 VAL A O 1
ATOM 709 N N . PRO A 1 89 ? -3.512 3.605 15.373 1.00 94.25 89 PRO A N 1
ATOM 710 C CA . PRO A 1 89 ? -2.095 3.976 15.414 1.00 94.25 89 PRO A CA 1
ATOM 711 C C . PRO A 1 89 ? -1.159 2.789 15.164 1.00 94.25 89 PRO A C 1
ATOM 713 O O . PRO A 1 89 ? -0.176 2.922 14.440 1.00 94.25 89 PRO A O 1
ATOM 716 N N . GLY A 1 90 ? -1.483 1.620 15.728 1.00 94.62 90 GLY A N 1
ATOM 717 C CA . GLY A 1 90 ? -0.703 0.398 15.528 1.00 94.62 90 GLY A CA 1
ATOM 718 C C . GLY A 1 90 ? -0.755 -0.088 14.080 1.00 94.62 90 GLY A C 1
ATOM 719 O O . GLY A 1 90 ? 0.269 -0.474 13.527 1.00 94.62 90 GLY A O 1
ATOM 720 N N . MET A 1 91 ? -1.925 0.006 13.445 1.00 93.69 91 MET A N 1
ATOM 721 C CA . MET A 1 91 ? -2.107 -0.301 12.027 1.00 93.69 91 MET A CA 1
ATOM 722 C C . MET A 1 91 ? -1.265 0.621 11.140 1.00 93.69 91 MET A C 1
ATOM 724 O O . MET A 1 91 ? -0.545 0.132 10.276 1.00 93.69 91 MET A O 1
ATOM 728 N N . LEU A 1 92 ? -1.296 1.936 11.386 1.00 93.75 92 LEU A N 1
ATOM 729 C CA . LEU A 1 92 ? -0.487 2.913 10.650 1.00 93.75 92 LEU A CA 1
ATOM 730 C C . LEU A 1 92 ? 1.015 2.657 10.807 1.00 93.75 92 LEU A C 1
ATOM 732 O O . LEU A 1 92 ? 1.742 2.630 9.814 1.00 93.75 92 LEU A O 1
ATOM 736 N N . ALA A 1 93 ? 1.478 2.445 12.041 1.00 95.31 93 ALA A N 1
ATOM 737 C CA . ALA A 1 93 ? 2.882 2.167 12.318 1.00 95.31 93 ALA A CA 1
ATOM 738 C C . ALA A 1 93 ? 3.335 0.853 11.663 1.00 95.31 93 ALA A C 1
ATOM 740 O O . ALA A 1 93 ? 4.357 0.827 10.981 1.00 95.31 93 ALA A O 1
ATOM 741 N N . GLY A 1 94 ? 2.551 -0.219 11.810 1.00 95.31 94 GLY A N 1
ATOM 742 C CA . GLY A 1 94 ? 2.838 -1.514 11.196 1.00 95.31 94 GLY A CA 1
ATOM 743 C C . GLY A 1 94 ? 2.871 -1.438 9.670 1.00 95.31 94 GLY A C 1
ATOM 744 O O . GLY A 1 94 ? 3.821 -1.912 9.052 1.00 95.31 94 GLY A O 1
ATOM 745 N N . ALA A 1 95 ? 1.888 -0.770 9.064 1.00 94.38 95 ALA A N 1
ATOM 746 C CA . ALA A 1 95 ? 1.839 -0.534 7.626 1.00 94.38 95 ALA A CA 1
ATOM 747 C C . ALA A 1 95 ? 3.074 0.234 7.136 1.00 94.38 95 ALA A C 1
ATOM 749 O O . ALA A 1 95 ? 3.702 -0.177 6.162 1.00 94.38 95 ALA A O 1
ATOM 750 N N . PHE A 1 96 ? 3.460 1.309 7.829 1.00 94.44 96 PHE A N 1
ATOM 751 C CA . PHE A 1 96 ? 4.650 2.082 7.483 1.00 94.44 96 PHE A CA 1
ATOM 752 C C . PHE A 1 96 ? 5.930 1.245 7.576 1.00 94.44 96 PHE A C 1
ATOM 754 O O . PHE A 1 96 ? 6.721 1.253 6.635 1.00 94.44 96 PHE A O 1
ATOM 761 N N . VAL A 1 97 ? 6.120 0.494 8.666 1.00 96.75 97 VAL A N 1
ATOM 762 C CA . VAL A 1 97 ? 7.304 -0.361 8.853 1.00 96.75 97 VAL A CA 1
ATOM 763 C C . VAL A 1 97 ? 7.377 -1.428 7.766 1.00 96.75 97 VAL A C 1
ATOM 765 O O . VAL A 1 97 ? 8.409 -1.554 7.111 1.00 96.75 97 VAL A O 1
ATOM 768 N N . VAL A 1 98 ? 6.286 -2.157 7.517 1.00 96.19 98 VAL A N 1
ATOM 769 C CA . VAL A 1 98 ? 6.242 -3.195 6.475 1.00 96.19 98 VAL A CA 1
ATOM 770 C C . VAL A 1 98 ? 6.515 -2.592 5.099 1.00 96.19 98 VAL A C 1
ATOM 772 O O . VAL A 1 98 ? 7.322 -3.131 4.345 1.00 96.19 98 VAL A O 1
ATOM 775 N N . PHE A 1 99 ? 5.900 -1.453 4.779 1.00 94.88 99 PHE A N 1
ATOM 776 C CA . PHE A 1 99 ? 6.125 -0.753 3.518 1.00 94.88 99 PHE A CA 1
ATOM 777 C C 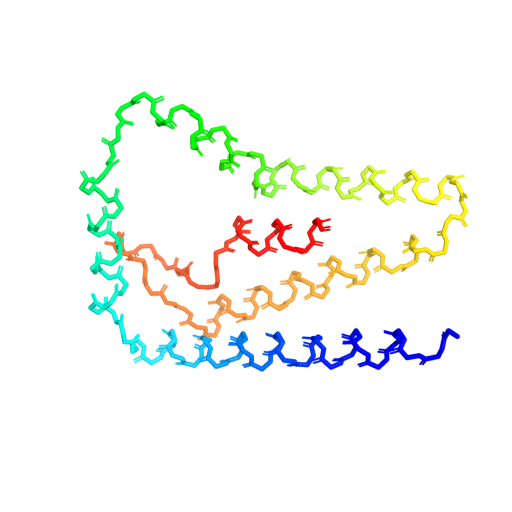. PHE A 1 99 ? 7.583 -0.318 3.350 1.00 94.88 99 PHE A C 1
ATOM 779 O O . PHE A 1 99 ? 8.181 -0.578 2.306 1.00 94.88 99 PHE A O 1
ATOM 786 N N . ALA A 1 100 ? 8.159 0.327 4.367 1.00 94.38 100 ALA A N 1
ATOM 787 C CA . ALA A 1 100 ? 9.525 0.835 4.338 1.00 94.38 100 ALA A CA 1
ATOM 788 C C . ALA A 1 100 ? 10.550 -0.300 4.230 1.00 94.38 100 ALA A C 1
ATOM 790 O O . ALA A 1 100 ? 11.465 -0.220 3.412 1.00 94.38 100 ALA A O 1
ATOM 791 N N . LEU A 1 101 ? 10.366 -1.382 4.991 1.00 95.56 101 LEU A N 1
ATOM 792 C CA . LEU A 1 101 ? 11.229 -2.559 4.916 1.00 95.56 101 LEU A CA 1
ATOM 793 C C . LEU A 1 101 ? 11.108 -3.258 3.565 1.00 95.56 101 LEU A C 1
ATOM 795 O O . LEU A 1 101 ? 12.125 -3.552 2.949 1.00 95.56 101 LEU A O 1
ATOM 799 N N . ALA A 1 102 ? 9.890 -3.474 3.061 1.00 94.38 102 ALA A N 1
ATOM 800 C CA . ALA A 1 102 ? 9.693 -4.104 1.758 1.00 94.38 102 ALA A CA 1
ATOM 801 C C . ALA A 1 102 ? 10.315 -3.267 0.632 1.00 94.38 102 ALA A C 1
ATOM 803 O O . ALA A 1 102 ? 10.993 -3.810 -0.234 1.00 94.38 102 ALA A O 1
ATOM 804 N N . LYS A 1 103 ? 10.146 -1.940 0.675 1.00 93.31 103 LYS A N 1
ATOM 805 C CA . LYS A 1 103 ? 10.832 -0.999 -0.219 1.00 93.31 103 LYS A CA 1
ATOM 806 C C . LYS A 1 103 ? 12.343 -1.195 -0.163 1.00 93.31 103 LYS A C 1
ATOM 808 O O . LYS A 1 103 ? 12.968 -1.396 -1.200 1.00 93.31 103 LYS A O 1
ATOM 813 N N . TRP A 1 104 ? 12.908 -1.129 1.038 1.00 92.25 104 TRP A N 1
ATOM 814 C CA . TRP A 1 104 ? 14.346 -1.151 1.258 1.00 92.25 104 TRP A CA 1
ATOM 815 C C . TRP A 1 104 ? 14.993 -2.481 0.864 1.00 92.25 104 TRP A C 1
ATOM 817 O O . TRP A 1 104 ? 15.965 -2.475 0.119 1.00 92.25 104 TRP A O 1
ATOM 827 N N . ILE A 1 105 ? 14.418 -3.603 1.297 1.00 92.19 105 ILE A N 1
ATOM 828 C CA . ILE A 1 105 ? 14.932 -4.952 1.031 1.00 92.19 105 ILE A CA 1
ATOM 829 C C . ILE A 1 105 ? 14.789 -5.301 -0.448 1.00 92.19 105 ILE A C 1
ATOM 831 O O . ILE A 1 105 ? 15.726 -5.808 -1.056 1.00 92.19 105 ILE A O 1
ATOM 835 N N . VAL A 1 106 ? 13.615 -5.040 -1.037 1.00 91.44 106 VAL A N 1
ATOM 836 C CA . VAL A 1 106 ? 13.355 -5.445 -2.421 1.00 91.44 106 VAL A CA 1
ATOM 837 C C . VAL A 1 106 ? 14.102 -4.549 -3.407 1.00 91.44 106 VAL A C 1
ATOM 839 O O . VAL A 1 106 ? 14.526 -5.027 -4.453 1.00 91.44 106 VAL A O 1
ATOM 842 N N . ALA A 1 107 ? 14.237 -3.252 -3.097 1.00 88.12 107 ALA A N 1
ATOM 843 C CA . ALA A 1 107 ? 14.987 -2.253 -3.868 1.00 88.12 107 ALA A CA 1
ATOM 844 C C . ALA A 1 107 ? 14.744 -2.282 -5.394 1.00 88.12 107 ALA A C 1
ATOM 846 O O . ALA A 1 107 ? 15.575 -1.819 -6.174 1.00 88.12 107 ALA A O 1
ATOM 847 N N . ARG A 1 108 ? 13.582 -2.792 -5.837 1.00 83.00 108 ARG A N 1
ATOM 848 C CA . ARG A 1 108 ? 13.327 -3.094 -7.251 1.00 83.00 108 ARG A CA 1
ATOM 849 C C . ARG A 1 108 ? 13.476 -1.834 -8.115 1.00 83.00 108 ARG A C 1
ATOM 851 O O . ARG A 1 108 ? 12.803 -0.842 -7.820 1.00 83.00 108 ARG A O 1
ATOM 858 N N . PRO A 1 109 ? 14.266 -1.852 -9.199 1.00 78.81 109 PRO A N 1
ATOM 859 C CA . PRO A 1 109 ? 14.355 -0.723 -10.118 1.00 78.81 109 PRO A CA 1
ATOM 860 C C . PRO A 1 109 ? 13.037 -0.532 -10.883 1.00 78.81 109 PRO A C 1
ATOM 862 O O . PRO A 1 109 ? 12.390 -1.493 -11.298 1.00 78.81 109 PRO A O 1
ATOM 865 N N . ARG A 1 110 ? 12.603 0.719 -11.069 1.00 69.62 110 ARG A N 1
ATOM 866 C CA . ARG A 1 110 ? 11.455 1.049 -11.928 1.00 69.62 110 ARG A CA 1
ATOM 867 C C . ARG A 1 110 ? 11.880 1.098 -13.402 1.00 69.62 110 ARG A C 1
ATOM 869 O O . ARG A 1 110 ? 13.028 1.435 -13.675 1.00 69.62 110 ARG A O 1
ATOM 876 N N . PRO A 1 111 ? 10.939 0.948 -14.355 1.00 60.56 111 PRO A N 1
ATOM 877 C CA . PRO A 1 111 ? 11.204 1.092 -15.796 1.00 60.56 111 PRO A CA 1
ATOM 878 C C . PRO A 1 111 ? 11.837 2.430 -16.232 1.00 60.56 111 PRO A C 1
ATOM 880 O O . PRO A 1 111 ? 12.324 2.542 -17.348 1.00 60.56 111 PRO A O 1
ATOM 883 N N . LYS A 1 112 ? 11.828 3.462 -15.371 1.00 60.28 112 LYS A N 1
ATOM 884 C CA . LYS A 1 112 ? 12.502 4.760 -15.581 1.00 60.28 112 LYS A CA 1
ATOM 885 C C . LYS A 1 112 ? 13.752 4.950 -14.701 1.00 60.28 112 LYS A C 1
ATOM 887 O O . LYS A 1 112 ? 14.085 6.082 -14.375 1.00 60.28 112 LYS A O 1
ATOM 892 N N . LEU A 1 113 ? 14.373 3.865 -14.229 1.00 58.53 113 LEU A N 1
ATOM 893 C CA . LEU A 1 113 ? 15.565 3.852 -13.357 1.00 58.53 113 LEU A CA 1
ATOM 894 C C . LEU A 1 113 ? 15.411 4.552 -11.992 1.00 58.53 113 LEU A C 1
ATOM 896 O O . LEU A 1 113 ? 16.373 4.687 -11.244 1.00 58.53 113 LEU A O 1
ATOM 900 N N . SER A 1 114 ? 14.197 4.952 -11.610 1.00 59.69 114 SER A N 1
ATOM 901 C CA . SER A 1 114 ? 13.913 5.364 -10.235 1.00 59.69 114 SER A CA 1
ATOM 902 C C . SER A 1 114 ? 13.916 4.123 -9.328 1.00 59.69 114 SER A C 1
ATOM 904 O O . SER A 1 114 ? 13.294 3.119 -9.690 1.00 59.69 114 SER A O 1
ATOM 906 N N . PRO A 1 115 ? 14.593 4.149 -8.168 1.00 61.62 115 PRO A N 1
ATOM 907 C CA . PRO A 1 115 ? 14.583 3.015 -7.252 1.00 61.62 115 PRO A CA 1
ATOM 908 C C . PRO A 1 115 ? 13.170 2.770 -6.692 1.00 61.62 115 PRO A C 1
ATOM 910 O O . PRO A 1 115 ? 12.265 3.603 -6.811 1.00 61.62 115 PRO A O 1
ATOM 913 N N . TYR A 1 116 ? 12.971 1.623 -6.039 1.00 79.50 116 TYR A N 1
ATOM 914 C CA . TYR A 1 116 ? 11.790 1.353 -5.215 1.00 79.50 116 TYR A CA 1
ATOM 915 C C . TYR A 1 116 ? 10.457 1.168 -5.975 1.00 79.50 116 TYR A C 1
ATOM 917 O O . TYR A 1 116 ? 9.440 1.831 -5.708 1.00 79.50 116 TYR A O 1
ATOM 925 N N . GLY A 1 117 ? 10.432 0.249 -6.937 1.00 83.81 117 GLY A N 1
ATOM 926 C CA . GLY A 1 117 ? 9.244 -0.174 -7.684 1.00 83.81 117 GLY A CA 1
ATOM 927 C C . GLY A 1 117 ? 8.242 -0.989 -6.864 1.00 83.81 117 GLY A C 1
ATOM 928 O O . GLY A 1 117 ? 7.039 -0.831 -7.064 1.00 83.81 117 GLY A O 1
ATOM 929 N N . PHE A 1 118 ? 8.721 -1.780 -5.903 1.00 89.75 118 PHE A N 1
ATOM 930 C CA . PHE A 1 118 ? 7.897 -2.617 -5.033 1.00 89.75 118 PHE A CA 1
ATOM 931 C C . PHE A 1 118 ? 7.985 -2.171 -3.561 1.00 89.75 118 PHE A C 1
ATOM 933 O O . PHE A 1 118 ? 9.059 -1.749 -3.129 1.00 89.75 118 PHE A O 1
ATOM 940 N N . PRO A 1 119 ? 6.892 -2.291 -2.788 1.00 92.81 119 PRO A N 1
ATOM 941 C CA . PRO A 1 119 ? 5.504 -2.341 -3.255 1.00 92.81 119 PRO A CA 1
ATOM 942 C C . PRO A 1 119 ? 5.024 -0.967 -3.776 1.00 92.81 119 PRO A C 1
ATOM 944 O O . PRO A 1 119 ? 5.672 0.071 -3.590 1.00 92.81 119 PRO A O 1
ATOM 947 N N . SER A 1 120 ? 3.865 -0.942 -4.442 1.00 91.44 120 SER A N 1
ATOM 948 C CA . SER A 1 120 ? 3.202 0.304 -4.859 1.00 91.44 120 SER A CA 1
ATOM 949 C C . SER A 1 120 ? 2.706 1.084 -3.640 1.00 91.44 120 SER A C 1
ATOM 951 O O . SER A 1 120 ? 1.901 0.573 -2.869 1.00 91.44 120 SER A O 1
ATOM 953 N N . ALA A 1 121 ? 3.140 2.340 -3.491 1.00 90.06 121 ALA A N 1
ATOM 954 C CA . ALA A 1 121 ? 2.717 3.199 -2.380 1.00 90.06 121 ALA A CA 1
ATOM 955 C C . ALA A 1 121 ? 1.205 3.477 -2.390 1.00 90.06 121 ALA A C 1
ATOM 957 O O . ALA A 1 121 ? 0.565 3.402 -1.348 1.00 90.06 121 ALA A O 1
ATOM 958 N N . HIS A 1 122 ? 0.637 3.756 -3.568 1.00 91.00 122 HIS A N 1
ATOM 959 C CA . HIS A 1 122 ? -0.789 4.067 -3.711 1.00 91.00 122 HIS A CA 1
ATOM 960 C C . HIS A 1 122 ? -1.657 2.842 -3.408 1.00 91.00 122 HIS A C 1
ATOM 962 O O . HIS A 1 122 ? -2.615 2.932 -2.649 1.00 91.00 122 HIS A O 1
ATOM 968 N N . THR A 1 123 ? -1.293 1.679 -3.955 1.00 92.88 123 THR A N 1
ATOM 969 C CA . THR A 1 123 ? -2.047 0.436 -3.739 1.00 92.88 123 THR A CA 1
ATOM 970 C C . THR A 1 123 ? -1.952 -0.016 -2.287 1.00 92.88 123 THR A C 1
ATOM 972 O O . THR A 1 123 ? -2.970 -0.322 -1.679 1.00 92.88 123 THR A O 1
ATOM 975 N N . PHE A 1 124 ? -0.744 -0.015 -1.714 1.00 94.06 124 PHE A N 1
ATOM 976 C CA . PHE A 1 124 ? -0.536 -0.410 -0.324 1.00 94.06 124 PHE A CA 1
ATOM 977 C C . PHE A 1 124 ? -1.290 0.516 0.637 1.00 94.06 124 PHE A C 1
ATOM 979 O O . PHE A 1 124 ? -2.000 0.040 1.515 1.00 94.06 124 PHE A O 1
ATOM 986 N N . GLY A 1 125 ? -1.198 1.836 0.431 1.00 91.94 125 GLY A N 1
ATOM 987 C CA . GLY A 1 125 ? -1.934 2.814 1.229 1.00 91.94 125 GLY A CA 1
ATOM 988 C C . GLY A 1 125 ? -3.449 2.636 1.136 1.00 91.94 125 GLY A C 1
ATOM 989 O O . GLY A 1 125 ? -4.120 2.645 2.163 1.00 91.94 125 GLY A O 1
ATOM 990 N N . ALA A 1 126 ? -3.987 2.426 -0.069 1.00 92.69 126 ALA A N 1
ATOM 991 C CA . ALA A 1 126 ? -5.421 2.227 -0.267 1.00 92.69 126 ALA A CA 1
ATOM 992 C C . ALA A 1 126 ? -5.940 0.954 0.423 1.00 92.69 126 ALA A C 1
ATOM 994 O O . ALA A 1 126 ? -6.964 1.019 1.091 1.00 92.69 126 ALA A O 1
ATOM 995 N N . VAL A 1 127 ? -5.218 -0.170 0.317 1.00 92.94 127 VAL A N 1
ATOM 996 C CA . VAL A 1 127 ? -5.595 -1.451 0.953 1.00 92.94 127 VAL A CA 1
ATOM 997 C C . VAL A 1 127 ? -5.524 -1.389 2.480 1.00 92.94 127 VAL A C 1
ATOM 999 O O . VAL A 1 127 ? -6.266 -2.085 3.157 1.00 92.94 127 VAL A O 1
ATOM 1002 N N . VAL A 1 128 ? -4.623 -0.580 3.040 1.00 91.69 128 VAL A N 1
ATOM 1003 C CA . VAL A 1 128 ? -4.552 -0.376 4.496 1.00 91.69 128 VAL A CA 1
ATOM 1004 C C . VAL A 1 128 ? -5.671 0.544 4.991 1.00 91.69 128 VAL A C 1
ATOM 1006 O O . VAL A 1 128 ? -6.099 0.422 6.137 1.00 91.69 128 VAL A O 1
ATOM 1009 N N . PHE A 1 129 ? -6.104 1.498 4.166 1.00 90.00 129 PHE A N 1
ATOM 1010 C CA . PHE A 1 129 ? -7.101 2.491 4.552 1.00 90.00 129 PHE A CA 1
ATOM 1011 C C . PHE A 1 129 ? -8.549 1.980 4.480 1.00 90.00 129 PHE A C 1
ATOM 1013 O O . PHE A 1 129 ? -9.313 2.252 5.407 1.00 90.00 129 PHE A O 1
ATOM 1020 N N . PHE A 1 130 ? -8.926 1.314 3.381 1.00 87.00 130 PHE A N 1
ATOM 1021 C CA . PHE A 1 130 ? -10.288 0.824 3.114 1.00 87.0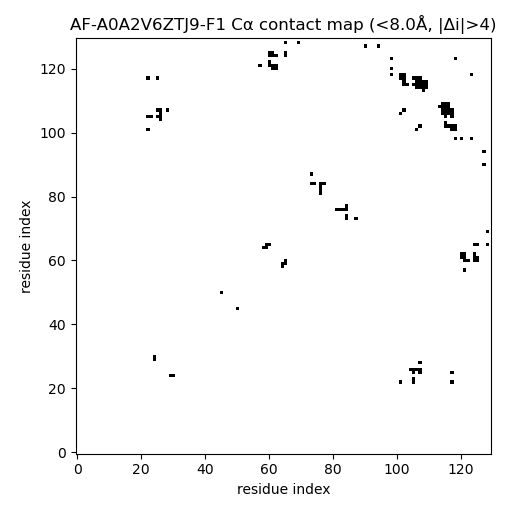0 130 PHE A CA 1
ATOM 1022 C C . PHE A 1 130 ? -10.513 -0.586 3.661 1.00 87.00 130 PHE A C 1
ATOM 1024 O O . PHE A 1 130 ? -11.607 -0.811 4.227 1.00 87.00 130 PHE A O 1
#

Sequence (130 aa):
MRALPWAILFLATVCALAFLALGVLAFNQHFFDLDHSAHDMVRAGIYPQLRPLMQALSRIGSGYVLMPLTILAYWLLRRHGHRAARWVPGMLAGAFVVFALAKWIVARPRPKLSPYGFPSAHTFGAVVFF